Protein AF-A0AB32WFW4-F1 (afdb_monomer_lite)

Secondary structure (DSSP, 8-state):
------SS---HHHHHHHHHBSGGGTS-BSSHHHHHHHHHHHHHHHHHH-S-GGGS-S--HHHHHHHTTTTTS--SEETTTEE---HHHHHS-----------SS----SHHHHHHHHHHHHHHHHHHHHHHHHHHHHHHHHHHHHHHHHHHHHHHHHHHHHHHHT-

Sequence (167 aa):
MQAIEMKRDVSFLKVFNHTHKRLGGHGDFIDNKSKSTSKMYNSVLSQKYGENLSSQPEFDPNAWIEAIGGIETTRTHVYGFGTRVPVTALLTGTHSNVTTSESACGAINSNATSLAIALEEKVKNLSKNLDKIRDEIREEIKNAMTESMSEFKARMETMIMTNALSK

pLDDT: mean 79.66, std 17.86, range [34.41, 97.31]

InterPro domains:
  IPR004252 Probable transposase, Ptta/En/Spm, plant [PF03004] (4-82)

Foldseek 3Di:
DDDDDPDDDQDLLLVLQLVQAPPRRPHDGPDPLSVQLVVQLVVLQCVVQNPDPVRGDPDDVQSSCVSNPHPPPPDQARVSPGGDDPPCNVPVPDPPPPPPPDPPPDDPDPVVVVVVVVVVVVVVVVVVVVVVVVVVVVVVVVVVVVVVVVVVVVVVVVVVVVVVVVD

Organism: Theobroma cacao (NCBI:txid3641)

Radius of gyration: 34.18 Å; chains: 1; bounding box: 71×40×96 Å

Structure (mmCIF, N/CA/C/O backbone):
data_AF-A0AB32WFW4-F1
#
_entry.id   AF-A0AB32WFW4-F1
#
loop_
_atom_site.group_PDB
_atom_site.id
_atom_site.type_symbol
_atom_site.label_atom_id
_atom_site.label_alt_id
_atom_site.label_comp_id
_atom_site.label_asym_id
_atom_site.label_entity_id
_atom_site.label_seq_id
_atom_site.pdbx_PDB_ins_code
_atom_site.Cartn_x
_atom_site.Cartn_y
_atom_site.Cartn_z
_atom_site.occupancy
_atom_site.B_iso_or_equiv
_atom_site.auth_seq_id
_atom_site.auth_comp_id
_atom_site.auth_asym_id
_atom_site.auth_atom_id
_atom_site.pdbx_PDB_model_num
ATOM 1 N N . MET A 1 1 ? -21.521 -18.839 -8.235 1.00 34.41 1 MET A N 1
ATOM 2 C CA . MET A 1 1 ? -20.444 -18.360 -9.127 1.00 34.41 1 MET A CA 1
ATOM 3 C C . MET A 1 1 ? -19.639 -17.310 -8.382 1.00 34.41 1 MET A C 1
ATOM 5 O O . MET A 1 1 ? -20.151 -16.225 -8.150 1.00 34.41 1 MET A O 1
ATOM 9 N N . GLN A 1 2 ? -18.432 -17.660 -7.940 1.00 45.53 2 GLN A N 1
ATOM 10 C CA . GLN A 1 2 ? -17.421 -16.713 -7.469 1.00 45.53 2 GLN A CA 1
ATOM 11 C C . GLN A 1 2 ? -16.430 -16.501 -8.609 1.00 45.53 2 GLN A C 1
ATOM 13 O O . GLN A 1 2 ? -15.874 -17.485 -9.086 1.00 45.53 2 GLN A O 1
ATOM 18 N N . ALA A 1 3 ? -16.259 -15.249 -9.028 1.00 47.50 3 ALA A N 1
ATOM 19 C CA . ALA A 1 3 ? -15.051 -14.662 -9.613 1.00 47.50 3 ALA A CA 1
ATOM 20 C C . ALA A 1 3 ? -15.471 -13.418 -10.401 1.00 47.50 3 ALA A C 1
ATOM 22 O O . ALA A 1 3 ? -16.183 -13.541 -11.389 1.00 47.50 3 ALA A O 1
ATOM 23 N N . ILE A 1 4 ? -15.072 -12.244 -9.911 1.00 46.53 4 ILE A N 1
ATOM 24 C CA . ILE A 1 4 ? -14.476 -11.098 -10.622 1.00 46.53 4 ILE A CA 1
ATOM 25 C C . ILE A 1 4 ? -14.371 -10.014 -9.543 1.00 46.53 4 ILE A C 1
ATOM 27 O O . ILE A 1 4 ? -15.291 -9.238 -9.316 1.00 46.53 4 ILE A O 1
ATOM 31 N N . GLU A 1 5 ? -13.254 -9.982 -8.824 1.00 50.16 5 GLU A N 1
ATOM 32 C CA . GLU A 1 5 ? -12.850 -8.761 -8.129 1.00 50.16 5 GLU A CA 1
ATOM 33 C C . GLU A 1 5 ? -11.322 -8.700 -8.101 1.00 50.16 5 GLU A C 1
ATOM 35 O O . GLU A 1 5 ? -10.666 -8.926 -7.093 1.00 50.16 5 GLU A O 1
ATOM 40 N N . MET A 1 6 ? -10.729 -8.468 -9.272 1.00 55.69 6 MET A N 1
ATOM 41 C CA . MET A 1 6 ? -9.316 -8.120 -9.388 1.00 55.69 6 MET A CA 1
ATOM 42 C C . MET A 1 6 ? -9.198 -6.816 -10.177 1.00 55.69 6 MET A C 1
ATOM 44 O O . MET A 1 6 ? -9.782 -6.701 -11.254 1.00 55.69 6 MET A O 1
ATOM 48 N N . LYS A 1 7 ? -8.401 -5.884 -9.629 1.00 53.91 7 LYS A N 1
ATOM 49 C CA . LYS A 1 7 ? -8.023 -4.539 -10.124 1.00 53.91 7 LYS A CA 1
ATOM 50 C C . LYS A 1 7 ? -8.824 -3.322 -9.629 1.00 53.91 7 LYS A C 1
ATOM 52 O O . LYS A 1 7 ? -8.910 -2.328 -10.343 1.00 53.91 7 LYS A O 1
ATOM 57 N N . ARG A 1 8 ? -9.359 -3.334 -8.407 1.00 58.03 8 ARG A N 1
ATOM 58 C CA . ARG A 1 8 ? -9.580 -2.072 -7.676 1.00 58.03 8 ARG A CA 1
ATOM 59 C C . ARG A 1 8 ? -8.675 -2.056 -6.460 1.00 58.03 8 ARG A C 1
ATOM 61 O O . ARG A 1 8 ? -8.548 -3.092 -5.809 1.00 58.03 8 ARG A O 1
ATOM 68 N N . ASP A 1 9 ? -8.074 -0.907 -6.176 1.00 67.75 9 ASP A N 1
ATOM 69 C CA . ASP A 1 9 ? -7.410 -0.680 -4.900 1.00 67.75 9 ASP A CA 1
ATOM 70 C C . ASP A 1 9 ? -8.446 -0.919 -3.798 1.00 67.75 9 ASP A C 1
ATOM 72 O O . ASP A 1 9 ? -9.491 -0.269 -3.738 1.00 67.75 9 ASP A O 1
ATOM 76 N N . VAL A 1 10 ? -8.230 -1.966 -3.005 1.00 70.50 10 VAL A N 1
ATOM 77 C CA . VAL A 1 10 ? -9.145 -2.339 -1.928 1.00 70.50 10 VAL A CA 1
ATOM 78 C C . VAL A 1 10 ? -8.805 -1.447 -0.746 1.00 70.50 10 VAL A C 1
ATOM 80 O O . VAL A 1 10 ? -7.722 -1.566 -0.173 1.00 70.50 10 VAL A O 1
ATOM 83 N N . SER A 1 11 ? -9.715 -0.552 -0.370 1.00 85.06 11 SER A N 1
ATOM 84 C CA . SER A 1 11 ? -9.479 0.317 0.777 1.00 85.06 11 SER A CA 1
ATOM 85 C C . SER A 1 11 ? -9.425 -0.455 2.087 1.00 85.06 11 SER A C 1
ATOM 87 O O . SER A 1 11 ? -10.038 -1.516 2.257 1.00 85.06 11 SER A O 1
ATOM 89 N N . PHE A 1 12 ? -8.708 0.117 3.054 1.00 86.25 12 PHE A N 1
ATOM 90 C CA . PHE A 1 12 ? -8.566 -0.463 4.385 1.00 86.25 12 PHE A CA 1
ATOM 91 C C . PHE A 1 12 ? -9.923 -0.782 5.020 1.00 86.25 12 PHE A C 1
ATOM 93 O O . PHE A 1 12 ? -10.108 -1.866 5.564 1.00 86.25 12 PHE A O 1
ATOM 100 N N . LEU A 1 13 ? -10.902 0.123 4.907 1.00 87.81 13 LEU A N 1
ATOM 101 C CA . LEU A 1 13 ? -12.225 -0.078 5.496 1.00 87.81 13 LEU A CA 1
ATOM 102 C C . LEU A 1 13 ? -12.955 -1.280 4.877 1.00 87.81 13 LEU A C 1
ATOM 104 O O . LEU A 1 13 ? -13.672 -1.996 5.581 1.00 87.81 13 LEU A O 1
ATOM 108 N N . LYS A 1 14 ? -12.748 -1.542 3.580 1.00 89.06 14 LYS A N 1
ATOM 109 C CA . LYS A 1 14 ? -13.291 -2.725 2.907 1.00 89.06 14 LYS A CA 1
ATOM 110 C C . LYS A 1 14 ? -12.650 -4.006 3.445 1.00 89.06 14 LYS A C 1
ATOM 112 O O . LYS A 1 14 ? -13.383 -4.933 3.783 1.00 89.06 14 LYS A O 1
ATOM 117 N N . VAL A 1 15 ? -11.324 -4.033 3.611 1.00 89.31 15 VAL A N 1
ATOM 118 C CA . VAL A 1 15 ? -10.611 -5.164 4.240 1.00 89.31 15 VAL A CA 1
ATOM 119 C C . VAL A 1 15 ? -11.074 -5.368 5.682 1.00 89.31 15 VAL A C 1
ATOM 121 O O . VAL A 1 15 ? -11.406 -6.483 6.078 1.00 89.31 15 VAL A O 1
ATOM 124 N N . PHE A 1 16 ? -11.155 -4.290 6.461 1.00 90.56 16 PHE A N 1
ATOM 125 C CA . PHE A 1 16 ? -11.592 -4.330 7.851 1.00 90.56 16 PHE A CA 1
ATOM 126 C C . PHE A 1 16 ? -13.002 -4.908 7.976 1.00 90.56 16 PHE A C 1
ATOM 128 O O . PHE A 1 16 ? -13.220 -5.841 8.745 1.00 90.56 16 PHE A O 1
ATOM 135 N N . ASN A 1 17 ? -13.957 -4.408 7.187 1.00 91.75 17 ASN A N 1
ATOM 136 C CA . ASN A 1 17 ? -15.316 -4.938 7.180 1.00 91.75 17 ASN A CA 1
ATOM 137 C C . ASN A 1 17 ? -15.333 -6.411 6.767 1.00 91.75 17 ASN A C 1
ATOM 139 O O . ASN A 1 17 ? -15.975 -7.205 7.441 1.00 91.75 17 ASN A O 1
ATOM 143 N N . HIS A 1 18 ? -14.611 -6.793 5.712 1.00 91.56 18 HIS A N 1
ATOM 144 C CA . HIS A 1 18 ? -14.570 -8.178 5.248 1.00 91.56 18 HIS A CA 1
ATOM 145 C C . HIS A 1 18 ? -14.066 -9.154 6.323 1.00 91.56 18 HIS A C 1
ATOM 147 O O . HIS A 1 18 ? -14.617 -10.242 6.468 1.00 91.56 18 HIS A O 1
ATOM 153 N N . THR A 1 19 ? -13.061 -8.745 7.101 1.00 90.56 19 THR A N 1
ATOM 154 C CA . THR A 1 19 ? -12.455 -9.568 8.158 1.00 90.56 19 THR A CA 1
ATOM 155 C C . THR A 1 19 ? -13.269 -9.567 9.453 1.00 90.56 19 THR A C 1
ATOM 157 O O . THR A 1 19 ? -13.343 -10.585 10.137 1.00 90.56 19 THR A O 1
ATOM 160 N N . HIS A 1 20 ? -13.886 -8.436 9.810 1.00 92.38 20 HIS A N 1
ATOM 161 C CA . HIS A 1 20 ? -14.533 -8.244 11.113 1.00 92.38 20 HIS A CA 1
ATOM 162 C C . HIS A 1 20 ? -16.063 -8.285 11.077 1.00 92.38 20 HIS A C 1
ATOM 164 O O . HIS A 1 20 ? -16.699 -8.174 12.128 1.00 92.38 20 HIS A O 1
ATOM 170 N N . LYS A 1 21 ? -16.681 -8.464 9.907 1.00 94.25 21 LYS A N 1
ATOM 171 C CA . LYS A 1 21 ? -18.127 -8.668 9.764 1.00 94.25 21 LYS A CA 1
ATOM 172 C C . LYS A 1 21 ? -18.440 -9.998 9.098 1.00 94.25 21 LYS A C 1
ATOM 174 O O . LYS A 1 21 ? -17.702 -10.498 8.254 1.00 94.25 21 LYS A O 1
ATOM 179 N N . ARG A 1 22 ? -19.598 -10.554 9.448 1.00 92.25 22 ARG A N 1
ATOM 180 C CA . ARG A 1 22 ? -20.143 -11.754 8.800 1.00 92.25 22 ARG A CA 1
ATOM 181 C C . ARG A 1 22 ? -20.472 -11.483 7.328 1.00 92.25 22 ARG A C 1
ATOM 183 O O . ARG A 1 22 ? -20.554 -10.333 6.895 1.00 92.25 22 ARG A O 1
ATOM 190 N N . LEU A 1 23 ? -20.707 -12.556 6.568 1.00 92.69 23 LEU A N 1
ATOM 191 C CA . LEU A 1 23 ? -21.155 -12.491 5.168 1.00 92.69 23 LEU A CA 1
ATOM 192 C C . LEU A 1 23 ? -20.228 -11.640 4.278 1.00 92.69 23 LEU A C 1
ATOM 194 O O . LEU A 1 23 ? -20.690 -10.865 3.445 1.00 92.69 23 LEU A O 1
ATOM 198 N N . GLY A 1 24 ? -18.915 -11.748 4.496 1.00 86.88 24 GLY A N 1
ATOM 199 C CA . GLY A 1 24 ? -17.907 -11.074 3.677 1.00 86.88 24 GLY A CA 1
ATOM 200 C C . GLY A 1 24 ? -17.917 -9.546 3.767 1.00 86.88 24 GLY A C 1
ATOM 201 O O . GLY A 1 24 ? -17.505 -8.896 2.810 1.00 86.88 24 GLY A O 1
ATOM 202 N N . GLY A 1 25 ? -18.375 -8.966 4.881 1.00 89.31 25 GLY A N 1
ATOM 203 C CA . GLY A 1 25 ? -18.371 -7.512 5.093 1.00 89.31 25 GLY A CA 1
ATOM 204 C C . GLY A 1 25 ? -19.746 -6.863 5.228 1.00 89.31 25 GLY A C 1
ATOM 205 O O . GLY A 1 25 ? -19.829 -5.697 5.619 1.00 89.31 25 GLY A O 1
ATOM 206 N N . HIS A 1 26 ? -20.815 -7.605 4.936 1.00 90.31 26 HIS A N 1
ATOM 207 C CA . HIS A 1 26 ? -22.179 -7.069 4.873 1.00 90.31 26 HIS A CA 1
ATOM 208 C C . HIS A 1 26 ? -23.043 -7.388 6.098 1.00 90.31 26 HIS A C 1
ATOM 210 O O . HIS A 1 26 ? -24.092 -6.776 6.275 1.00 90.31 26 HIS A O 1
ATOM 216 N N . GLY A 1 27 ? -22.626 -8.340 6.932 1.00 91.62 27 GLY A N 1
ATOM 217 C CA . GLY A 1 27 ? -23.347 -8.723 8.142 1.00 91.62 27 GLY A CA 1
ATOM 218 C C . GLY A 1 27 ? -22.918 -7.946 9.387 1.00 91.62 27 GLY A C 1
ATOM 219 O O . GLY A 1 27 ? -22.188 -6.955 9.330 1.00 91.62 27 GLY A O 1
ATOM 220 N N . ASP A 1 28 ? -23.348 -8.447 10.541 1.00 96.06 28 ASP A N 1
ATOM 221 C CA . ASP A 1 28 ? -22.942 -7.908 11.835 1.00 96.06 28 ASP A CA 1
ATOM 222 C C . ASP A 1 28 ? -21.455 -8.119 12.121 1.00 96.06 28 ASP A C 1
ATOM 224 O O . ASP A 1 28 ? -20.825 -9.065 11.633 1.00 96.06 28 ASP A O 1
ATOM 228 N N . PHE A 1 29 ? -20.916 -7.249 12.978 1.00 95.94 29 PHE A N 1
ATOM 229 C CA . PHE A 1 29 ? -19.580 -7.418 13.531 1.00 95.94 29 PHE A CA 1
ATOM 230 C C . PHE A 1 29 ? -19.475 -8.718 14.327 1.00 95.94 29 PHE A C 1
ATOM 232 O O . PHE A 1 29 ? -20.348 -9.039 15.135 1.00 95.94 29 PHE A O 1
ATOM 239 N N . ILE A 1 30 ? -18.379 -9.443 14.118 1.00 94.25 30 ILE A N 1
ATOM 240 C CA . ILE A 1 30 ? -18.099 -10.699 14.823 1.00 94.25 30 ILE A CA 1
ATOM 241 C C . ILE A 1 30 ? -17.631 -10.465 16.262 1.00 94.25 30 ILE A C 1
ATOM 243 O O . ILE A 1 30 ? -17.738 -11.368 17.088 1.00 94.25 30 ILE A O 1
ATOM 247 N N . ASP A 1 31 ? -17.141 -9.260 16.567 1.00 93.25 31 ASP A N 1
ATOM 248 C CA . ASP A 1 31 ? -16.645 -8.888 17.885 1.00 93.25 31 ASP A CA 1
ATOM 249 C C . ASP A 1 31 ? -17.050 -7.457 18.293 1.00 93.25 31 ASP A C 1
ATOM 251 O O . ASP A 1 31 ? -17.208 -6.545 17.471 1.00 93.25 31 ASP A O 1
ATOM 255 N N . ASN A 1 32 ? -17.221 -7.253 19.603 1.00 93.81 32 ASN A N 1
ATOM 256 C CA . ASN A 1 32 ? -17.670 -5.976 20.168 1.00 93.81 32 ASN A CA 1
ATOM 257 C C . ASN A 1 32 ? -16.638 -4.854 20.015 1.00 93.81 32 ASN A C 1
ATOM 259 O O . ASN A 1 32 ? -17.015 -3.682 19.960 1.00 93.81 32 ASN A O 1
ATOM 263 N N . LYS A 1 33 ? -15.346 -5.191 19.945 1.00 90.06 33 LYS A N 1
ATOM 264 C CA . LYS A 1 33 ? -14.275 -4.204 19.826 1.00 90.06 33 LYS A CA 1
ATOM 265 C C . LYS A 1 33 ? -14.309 -3.559 18.447 1.00 90.06 33 LYS A C 1
ATOM 267 O O . LYS A 1 33 ? -14.371 -2.338 18.374 1.00 90.06 33 LYS A O 1
ATOM 272 N N . SER A 1 34 ? -14.396 -4.351 17.384 1.00 91.94 34 SER A N 1
ATOM 273 C CA . SER A 1 34 ? -14.577 -3.874 16.011 1.00 91.94 34 SER A CA 1
ATOM 274 C C . SER A 1 34 ? -15.832 -3.028 15.861 1.00 91.94 34 SER A C 1
ATOM 276 O O . SER A 1 34 ? -15.787 -1.953 15.262 1.00 91.94 34 SER A O 1
ATOM 278 N N . LYS A 1 35 ? -16.942 -3.465 16.473 1.00 94.56 35 LYS A N 1
ATOM 279 C CA . LYS A 1 35 ? -18.191 -2.695 16.499 1.00 94.56 35 LYS A CA 1
ATOM 280 C C . LYS A 1 35 ? -18.006 -1.332 17.166 1.00 94.56 35 LYS A C 1
ATOM 282 O O . LYS A 1 35 ? -18.468 -0.327 16.633 1.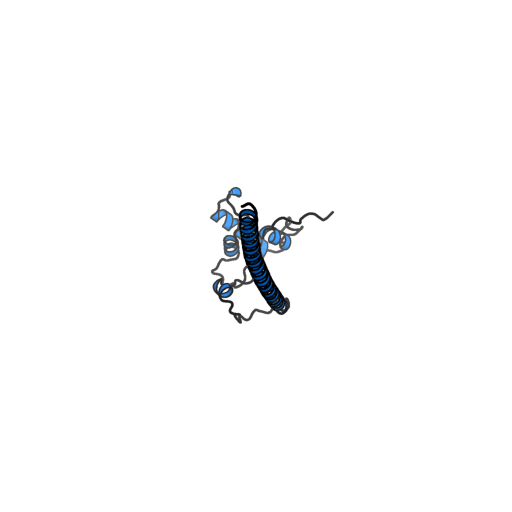00 94.56 35 LYS A O 1
ATOM 287 N N . SER A 1 36 ? -17.343 -1.295 18.321 1.00 92.62 36 SER A N 1
ATOM 288 C CA . SER A 1 36 ? -17.080 -0.059 19.064 1.00 92.62 36 SER A CA 1
ATOM 289 C C . SER A 1 36 ? -16.141 0.875 18.297 1.00 92.62 36 SER A C 1
ATOM 291 O O . SER A 1 36 ? -16.468 2.041 18.090 1.00 92.62 36 SER A O 1
ATOM 293 N N . THR A 1 37 ? -15.028 0.350 17.777 1.00 91.62 37 THR A N 1
ATOM 294 C CA . THR A 1 37 ? -14.065 1.109 16.968 1.00 91.62 37 THR A CA 1
ATOM 295 C C . THR A 1 37 ? -14.711 1.689 15.716 1.00 91.62 37 THR A C 1
ATOM 297 O O . THR A 1 37 ? -14.524 2.867 15.441 1.00 91.62 37 THR A O 1
ATOM 300 N N . SER A 1 38 ? -15.518 0.914 14.985 1.00 92.88 38 SER A N 1
ATOM 301 C CA . SER A 1 38 ? -16.208 1.418 13.791 1.00 92.88 38 SER A CA 1
ATOM 302 C C . SER A 1 38 ? -17.200 2.535 14.121 1.00 92.88 38 SER A C 1
ATOM 304 O O . SER A 1 38 ? -17.274 3.514 13.382 1.00 92.88 38 SER A O 1
ATOM 306 N N . LYS A 1 39 ? -17.937 2.425 15.235 1.00 94.19 39 LYS A N 1
ATOM 307 C CA . LYS A 1 39 ? -18.827 3.497 15.701 1.00 94.19 39 LYS A CA 1
ATOM 308 C C . LYS A 1 39 ? -18.050 4.759 16.064 1.00 94.19 39 LYS A C 1
ATOM 310 O O . LYS A 1 39 ? -18.432 5.841 15.632 1.00 94.19 39 LYS A O 1
ATOM 315 N N . MET A 1 40 ? -16.964 4.613 16.821 1.00 94.06 40 MET A N 1
ATOM 316 C CA . MET A 1 40 ? -16.126 5.742 17.215 1.00 94.06 40 MET A CA 1
ATOM 317 C C . MET A 1 40 ? -15.493 6.413 15.992 1.00 94.06 40 MET A C 1
ATOM 319 O O . MET A 1 40 ? -15.531 7.629 15.878 1.00 94.06 40 MET A O 1
ATOM 323 N N . TYR A 1 41 ? -15.004 5.630 15.030 1.00 94.00 41 TYR A N 1
ATOM 324 C CA . TYR A 1 41 ? -14.445 6.144 13.782 1.00 94.00 41 TYR A CA 1
ATOM 325 C C . TYR A 1 41 ? -15.449 6.995 13.002 1.00 94.00 41 TYR A C 1
ATOM 327 O O . TYR A 1 41 ? -15.127 8.113 12.612 1.00 94.00 41 TYR A O 1
ATOM 335 N N . ASN A 1 42 ? -16.687 6.518 12.848 1.00 92.81 42 ASN A N 1
ATOM 336 C CA . ASN A 1 42 ? -17.738 7.296 12.190 1.00 92.81 42 ASN A CA 1
ATOM 337 C C . ASN A 1 42 ? -18.084 8.577 12.966 1.00 92.81 42 ASN A C 1
ATOM 339 O O . ASN A 1 42 ? -18.364 9.606 12.352 1.00 92.81 42 ASN A O 1
ATOM 343 N N . SER A 1 43 ? -18.038 8.534 14.302 1.00 93.56 43 SER A N 1
ATOM 344 C CA . SER A 1 43 ? -18.231 9.719 15.147 1.00 93.56 43 SER A CA 1
ATOM 345 C C . SER A 1 43 ? -17.131 10.759 14.915 1.00 93.56 43 SER A C 1
ATOM 347 O O . SER A 1 43 ? -17.439 11.925 14.682 1.00 93.56 43 SER A O 1
ATOM 349 N N . VAL A 1 44 ? -15.862 10.338 14.919 1.00 93.50 44 VAL A N 1
ATOM 350 C CA . VAL A 1 44 ? -14.706 11.219 14.680 1.00 93.50 44 VAL A CA 1
ATOM 351 C C . VAL A 1 44 ? -14.743 11.797 13.262 1.00 93.50 44 VAL A C 1
ATOM 353 O O . VAL A 1 44 ? -14.545 12.996 13.080 1.00 93.50 44 VAL A O 1
ATOM 356 N N . LEU A 1 45 ? -15.064 10.980 12.252 1.00 92.75 45 LEU A N 1
ATOM 357 C CA . LEU A 1 45 ? -15.231 11.459 10.876 1.00 92.75 45 LEU A CA 1
ATOM 358 C C . LEU A 1 45 ? -16.322 12.528 10.770 1.00 92.75 45 LEU A C 1
ATOM 360 O O . LEU A 1 45 ? -16.096 13.569 10.155 1.00 92.75 45 LEU A O 1
ATOM 364 N N . SER A 1 46 ? -17.477 12.290 11.397 1.00 91.69 46 SER A N 1
ATOM 365 C CA . SER A 1 46 ? -18.600 13.235 11.377 1.00 91.69 46 SER A CA 1
ATOM 366 C C . SER A 1 46 ? -18.244 14.544 12.080 1.00 91.69 46 SER A C 1
ATOM 368 O O . SER A 1 46 ? -18.616 15.615 11.614 1.00 91.69 46 SER A O 1
ATOM 370 N N . GLN A 1 47 ? -17.465 14.485 13.161 1.00 92.00 47 GLN A N 1
ATOM 371 C CA . GLN A 1 47 ? -16.971 15.677 13.847 1.00 92.00 47 GLN A CA 1
ATOM 372 C C . GLN A 1 47 ? -15.973 16.472 12.992 1.00 92.00 47 GLN A C 1
ATOM 374 O O . GLN A 1 47 ? -15.995 17.701 13.003 1.00 92.00 47 GLN A O 1
ATOM 379 N N . LYS A 1 48 ? -15.096 15.784 12.253 1.00 92.62 48 LYS A N 1
ATOM 380 C CA . LYS A 1 48 ? -14.019 16.412 11.476 1.00 92.62 48 LYS A CA 1
ATOM 381 C C . LYS A 1 48 ? -14.482 16.982 10.135 1.00 92.62 48 LYS A C 1
ATOM 383 O O . LYS A 1 48 ? -13.986 18.023 9.712 1.00 92.62 48 LYS A O 1
ATOM 388 N N . TYR A 1 49 ? -15.406 16.300 9.464 1.00 92.88 49 TYR A N 1
ATOM 389 C CA . TYR A 1 49 ? -15.819 16.611 8.091 1.00 92.88 49 TYR A CA 1
ATOM 390 C C . TYR A 1 49 ? -17.307 16.967 7.961 1.00 92.88 49 TYR A C 1
ATOM 392 O O . TYR A 1 49 ? -17.760 17.298 6.865 1.00 92.88 49 TYR A O 1
ATOM 400 N N . GLY A 1 50 ? -18.071 16.896 9.054 1.00 88.44 50 GLY A N 1
ATOM 401 C CA . GLY A 1 50 ? -19.529 16.972 9.028 1.00 88.44 50 GLY A CA 1
ATOM 402 C C . GLY A 1 50 ? -20.179 15.678 8.526 1.00 88.44 50 GLY A C 1
ATOM 403 O O . GLY A 1 50 ? -19.510 14.696 8.198 1.00 88.44 50 GLY A O 1
ATOM 404 N N . GLU A 1 51 ? -21.508 15.685 8.438 1.00 86.06 51 GLU A N 1
ATOM 405 C CA . GLU A 1 51 ? -22.312 14.536 7.980 1.00 86.06 51 GLU A CA 1
ATOM 406 C C . GLU A 1 51 ? -22.286 14.343 6.451 1.00 86.06 51 GLU A C 1
ATOM 408 O O . GLU A 1 51 ? -22.740 13.324 5.929 1.00 86.06 51 GLU A O 1
ATOM 413 N N . ASN A 1 52 ? -21.729 15.309 5.715 1.00 84.19 52 ASN A N 1
ATOM 414 C CA . ASN A 1 52 ? -21.653 15.263 4.261 1.00 84.19 52 ASN A CA 1
ATOM 415 C C . ASN A 1 52 ? -20.607 14.238 3.802 1.00 84.19 52 ASN A C 1
ATOM 417 O O . ASN A 1 52 ? -19.401 14.467 3.877 1.00 84.19 52 ASN A O 1
ATOM 421 N N . LEU A 1 53 ? -21.071 13.114 3.253 1.00 77.56 53 LEU A N 1
ATOM 422 C CA . LEU A 1 53 ? -20.198 12.043 2.757 1.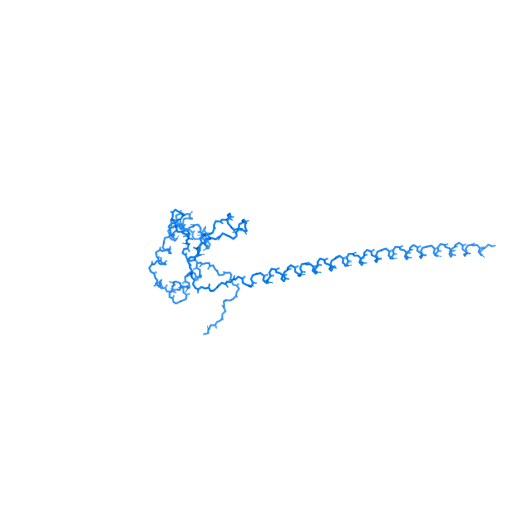00 77.56 53 LEU A CA 1
ATOM 423 C C . LEU A 1 53 ? -19.308 12.482 1.583 1.00 77.56 53 LEU A C 1
ATOM 425 O O . LEU A 1 53 ? -18.227 11.935 1.405 1.00 77.56 53 LEU A O 1
ATOM 429 N N . SER A 1 54 ? -19.723 13.480 0.795 1.00 81.00 54 SER A N 1
ATOM 430 C CA . SER A 1 54 ? -18.941 13.973 -0.349 1.00 81.00 54 SER A CA 1
ATOM 431 C C . SER A 1 54 ?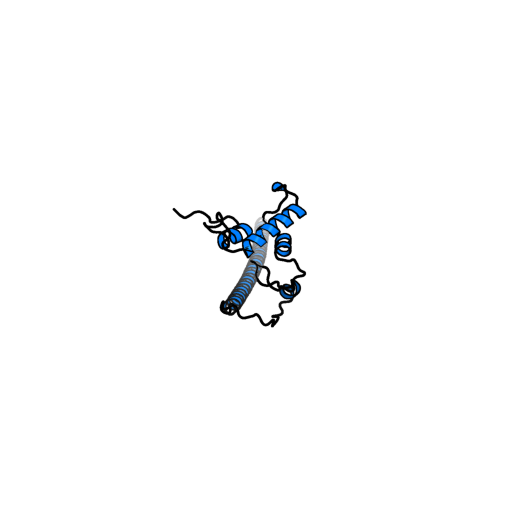 -17.649 14.689 0.052 1.00 81.00 54 SER A C 1
ATOM 433 O O . SER A 1 54 ? -16.754 14.824 -0.776 1.00 81.00 54 SER A O 1
ATOM 435 N N . SER A 1 55 ? -17.555 15.176 1.294 1.00 79.00 55 SER A N 1
ATOM 436 C CA . SER A 1 55 ? -16.356 15.819 1.846 1.00 79.00 55 SER A CA 1
ATOM 437 C C . SER A 1 55 ? -15.497 14.874 2.685 1.00 79.00 55 SER A C 1
ATOM 439 O O . SER A 1 55 ? -14.416 15.271 3.119 1.00 79.00 55 SER A O 1
ATOM 441 N N . GLN A 1 56 ? -15.953 13.639 2.922 1.00 85.62 56 GLN A N 1
ATOM 442 C CA . GLN A 1 56 ? -15.205 12.650 3.690 1.00 85.62 56 GLN A CA 1
ATOM 443 C C . GLN A 1 56 ? -14.244 11.868 2.781 1.00 85.62 56 GLN A C 1
ATOM 445 O O . GLN A 1 56 ? -14.647 11.405 1.711 1.00 85.62 56 GLN A O 1
ATOM 450 N N . PRO A 1 57 ? -12.973 11.690 3.184 1.00 88.12 57 PRO A N 1
ATOM 451 C CA . PRO A 1 57 ? -12.066 10.798 2.473 1.00 88.12 57 PRO A CA 1
ATOM 452 C C . PRO A 1 57 ? -12.541 9.343 2.599 1.00 88.12 57 PRO A C 1
ATOM 454 O O . PRO A 1 57 ? -13.191 8.975 3.576 1.00 88.12 57 PRO A O 1
ATOM 457 N N . GLU A 1 58 ? -12.149 8.484 1.653 1.00 87.12 58 GLU A N 1
ATOM 458 C CA . GLU A 1 58 ? -12.472 7.048 1.714 1.00 87.12 58 GLU A CA 1
ATOM 459 C C . GLU A 1 58 ? -11.929 6.385 2.996 1.00 87.12 58 GLU A C 1
ATOM 461 O O . GLU A 1 58 ? -12.563 5.500 3.576 1.00 87.12 58 GLU A O 1
ATOM 466 N N . PHE A 1 59 ? -10.765 6.838 3.470 1.00 89.25 59 PHE A N 1
ATOM 467 C CA . PHE A 1 59 ? -10.202 6.450 4.757 1.00 89.25 59 PHE A CA 1
ATOM 468 C C . PHE A 1 59 ? -9.328 7.570 5.335 1.00 89.25 59 PHE A C 1
ATOM 470 O O . PHE A 1 59 ? -8.479 8.116 4.632 1.00 89.25 59 PHE A O 1
ATOM 477 N N . ASP A 1 60 ? -9.501 7.882 6.622 1.00 90.12 60 ASP A N 1
ATOM 478 C CA . ASP A 1 60 ? -8.645 8.811 7.367 1.00 90.12 60 ASP A CA 1
ATOM 479 C C . ASP A 1 60 ? -7.879 8.056 8.472 1.00 90.12 60 ASP A C 1
ATOM 481 O O . ASP A 1 60 ? -8.451 7.732 9.521 1.00 90.12 60 ASP A O 1
ATOM 485 N N . PRO A 1 61 ? -6.573 7.790 8.277 1.00 86.56 61 PRO A N 1
ATOM 486 C CA . PRO A 1 61 ? -5.751 7.095 9.262 1.00 86.56 61 PRO A CA 1
ATOM 487 C C . PRO A 1 61 ? -5.695 7.799 10.622 1.00 86.56 61 PRO A C 1
ATOM 489 O O . PRO A 1 61 ? -5.619 7.130 11.652 1.00 86.56 61 PRO A O 1
ATOM 492 N N . ASN A 1 62 ? -5.753 9.134 10.651 1.00 87.81 62 ASN A N 1
ATOM 493 C CA . ASN A 1 62 ? -5.680 9.897 11.896 1.00 87.81 62 ASN A CA 1
ATOM 494 C C . ASN A 1 62 ? -6.985 9.772 12.682 1.00 87.81 62 ASN A C 1
ATOM 496 O O . ASN A 1 62 ? -6.944 9.504 13.881 1.00 87.81 62 ASN A O 1
ATOM 500 N N . ALA A 1 63 ? -8.130 9.861 11.997 1.00 90.69 63 ALA A N 1
ATOM 501 C CA . ALA A 1 63 ? -9.430 9.609 12.616 1.00 90.69 63 ALA A CA 1
ATOM 502 C C . ALA A 1 63 ? -9.544 8.162 13.126 1.00 90.69 63 ALA A C 1
ATOM 504 O O . ALA A 1 63 ? -10.123 7.911 14.181 1.00 90.69 63 ALA A O 1
ATOM 505 N N . TRP A 1 64 ? -8.949 7.194 12.418 1.00 90.25 64 TRP A N 1
ATOM 506 C CA . TRP A 1 64 ? -8.889 5.806 12.884 1.00 90.25 64 TRP A CA 1
ATOM 507 C C . TRP A 1 64 ? -8.038 5.653 14.145 1.00 90.25 64 TRP A C 1
ATOM 509 O O . TRP A 1 64 ? -8.443 4.979 15.093 1.00 90.25 64 TRP A O 1
ATOM 519 N N . ILE A 1 65 ? -6.865 6.293 14.176 1.00 87.06 65 ILE A N 1
ATOM 520 C CA . ILE A 1 65 ? -5.985 6.327 15.348 1.00 87.06 65 ILE A CA 1
ATOM 521 C C . ILE A 1 65 ? -6.704 6.944 16.549 1.00 87.06 65 ILE A C 1
ATOM 523 O O . ILE A 1 65 ? -6.646 6.385 17.643 1.00 87.06 65 ILE A O 1
ATOM 527 N N . GLU A 1 66 ? -7.402 8.057 16.350 1.00 89.06 66 GLU A N 1
ATOM 528 C CA . GLU A 1 66 ? -8.208 8.708 17.381 1.00 89.06 66 GLU A CA 1
ATOM 529 C C . GLU A 1 66 ? -9.305 7.773 17.902 1.00 89.06 66 GLU A C 1
ATOM 531 O O . GLU A 1 66 ? -9.397 7.530 19.106 1.00 89.06 66 GLU A O 1
ATOM 536 N N . ALA A 1 67 ? -10.032 7.115 16.997 1.00 89.12 67 ALA A N 1
ATOM 537 C CA . ALA A 1 67 ? -11.120 6.206 17.338 1.00 89.12 67 ALA A CA 1
ATOM 538 C C . ALA A 1 67 ? -10.709 4.980 18.168 1.00 89.12 67 ALA A C 1
ATOM 540 O O . ALA A 1 67 ? -11.535 4.402 18.878 1.00 89.12 67 ALA A O 1
ATOM 541 N N . ILE A 1 68 ? -9.444 4.558 18.094 1.00 87.00 68 ILE A N 1
ATOM 542 C CA . ILE A 1 68 ? -8.916 3.444 18.897 1.00 87.00 68 ILE A CA 1
ATOM 543 C C . ILE A 1 68 ? -8.261 3.891 20.215 1.00 87.00 68 ILE A C 1
ATOM 545 O O . ILE A 1 68 ? -7.695 3.040 20.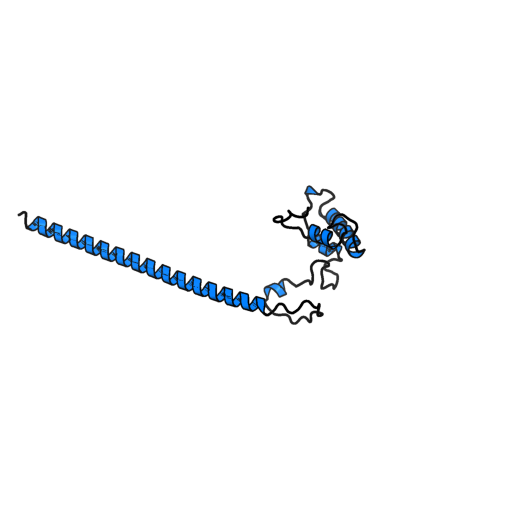913 1.00 87.00 68 ILE A O 1
ATOM 549 N N . GLY A 1 69 ? -8.331 5.186 20.545 1.00 80.81 69 GLY A N 1
ATOM 550 C CA . GLY A 1 69 ? -7.784 5.784 21.768 1.00 80.81 69 GLY A CA 1
ATOM 551 C C . GLY A 1 69 ? -6.644 6.790 21.554 1.00 80.81 69 GLY A C 1
ATOM 552 O O . GLY A 1 69 ? -5.923 7.091 22.498 1.00 80.81 69 GLY A O 1
ATOM 553 N N . GLY A 1 70 ? -6.430 7.292 20.336 1.00 68.94 70 GLY A N 1
ATOM 554 C CA . GLY A 1 70 ? -5.474 8.369 20.054 1.00 68.94 70 GLY A CA 1
ATOM 555 C C . GLY A 1 70 ? -3.989 8.006 20.193 1.00 68.94 70 GLY A C 1
ATOM 556 O O . GLY A 1 70 ? -3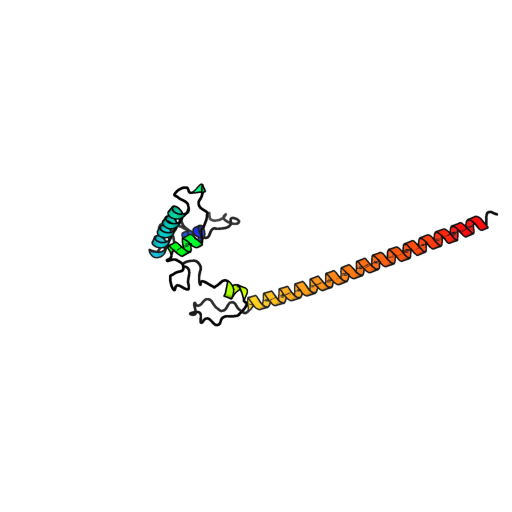.594 6.839 20.323 1.00 68.94 70 GLY A O 1
ATOM 557 N N . ILE A 1 71 ? -3.135 9.033 20.109 1.00 58.47 71 ILE A N 1
ATOM 558 C CA . ILE A 1 71 ? -1.672 8.935 20.292 1.00 58.47 71 ILE A CA 1
ATOM 559 C C . ILE A 1 71 ? -1.297 8.799 21.777 1.00 58.47 71 ILE A C 1
ATOM 561 O O . ILE A 1 71 ? -0.275 8.196 22.083 1.00 58.47 71 ILE A O 1
ATOM 565 N N . GLU A 1 72 ? -2.147 9.283 22.685 1.00 54.50 72 GLU A N 1
ATOM 566 C CA . GLU A 1 72 ? -1.899 9.320 24.136 1.00 54.50 72 GLU A CA 1
ATOM 567 C C . GLU A 1 72 ? -1.996 7.957 24.825 1.00 54.50 72 GLU A C 1
ATOM 569 O O . GLU A 1 72 ? -1.538 7.784 25.954 1.00 54.50 72 GLU A O 1
ATOM 574 N N . THR A 1 73 ? -2.546 6.949 24.149 1.00 56.66 73 THR A N 1
ATOM 575 C CA . THR A 1 73 ? -2.413 5.585 24.647 1.00 56.66 73 THR A CA 1
ATOM 576 C C . THR A 1 73 ? -0.954 5.158 24.512 1.00 56.66 73 THR A C 1
ATOM 578 O O . THR A 1 73 ? -0.384 5.205 23.423 1.00 56.66 73 THR A O 1
ATOM 581 N N . THR A 1 74 ? -0.369 4.622 25.588 1.00 55.25 74 THR A N 1
ATOM 582 C CA . THR A 1 74 ? 0.932 3.904 25.624 1.00 55.25 74 THR A CA 1
ATOM 583 C C . THR A 1 74 ? 0.981 2.677 24.698 1.00 55.25 74 THR A C 1
ATOM 585 O O . THR A 1 74 ? 1.869 1.827 24.765 1.00 55.25 74 THR A O 1
ATOM 588 N N . ARG A 1 75 ? -0.013 2.555 23.822 1.00 60.78 75 ARG A N 1
ATOM 589 C CA . ARG A 1 75 ? -0.265 1.462 22.925 1.00 60.78 75 ARG A CA 1
ATOM 590 C C . ARG A 1 75 ? 0.680 1.586 21.743 1.00 60.78 75 ARG A C 1
ATOM 592 O O . ARG A 1 75 ? 0.460 2.336 20.794 1.00 60.78 75 ARG A O 1
ATOM 599 N N . THR A 1 76 ? 1.705 0.752 21.780 1.00 65.19 76 THR A N 1
ATOM 600 C CA . THR A 1 76 ? 2.627 0.523 20.669 1.00 65.19 76 THR A CA 1
ATOM 601 C C . THR A 1 76 ? 1.952 -0.141 19.472 1.00 65.19 76 THR A C 1
ATOM 603 O O . THR A 1 76 ? 2.595 -0.271 18.448 1.00 65.19 76 THR A O 1
ATOM 606 N N . HIS A 1 77 ? 0.673 -0.536 19.544 1.00 71.12 77 HIS A N 1
ATOM 607 C CA . HIS A 1 77 ? -0.036 -1.250 18.478 1.00 71.12 77 HIS A CA 1
ATOM 608 C C . HIS A 1 77 ? -1.362 -0.578 18.078 1.00 71.12 77 HIS A C 1
ATOM 610 O O . HIS A 1 77 ? -2.309 -0.507 18.869 1.00 71.12 77 HIS A O 1
ATOM 616 N N . VAL A 1 78 ? -1.487 -0.185 16.809 1.00 75.12 78 VAL A N 1
ATOM 617 C CA . VAL A 1 78 ? -2.733 0.305 16.202 1.00 75.12 78 VAL A CA 1
ATOM 618 C C . VAL A 1 78 ? -3.595 -0.892 15.811 1.00 75.12 78 VAL A C 1
ATOM 620 O O . VAL A 1 78 ? -3.178 -1.785 15.076 1.00 75.12 78 VAL A O 1
ATOM 623 N N . TYR A 1 79 ? -4.818 -0.945 16.336 1.00 78.38 79 TYR A N 1
ATOM 624 C CA . TYR A 1 79 ? -5.749 -2.031 16.033 1.00 78.38 79 TYR A CA 1
ATOM 625 C C . TYR A 1 79 ? -6.036 -2.101 14.523 1.00 78.38 79 TYR A C 1
ATOM 627 O O . TYR A 1 79 ? -6.451 -1.105 13.932 1.00 78.38 79 TYR A O 1
ATOM 635 N N . GLY A 1 80 ? -5.783 -3.267 13.917 1.00 76.44 80 GLY A N 1
ATOM 636 C CA . GLY A 1 80 ? -5.895 -3.495 12.472 1.00 76.44 80 GLY A CA 1
ATOM 637 C C . GLY A 1 80 ? -4.672 -3.086 11.634 1.00 76.44 80 GLY A C 1
ATOM 638 O O . GLY A 1 80 ? -4.631 -3.436 10.462 1.00 76.44 80 GLY A O 1
ATOM 639 N N . PHE A 1 81 ? -3.676 -2.400 12.211 1.00 72.38 81 PHE A N 1
ATOM 640 C CA . PHE A 1 81 ? -2.515 -1.848 11.485 1.00 72.38 81 PHE A CA 1
ATOM 641 C C . PHE A 1 81 ? -1.148 -2.325 12.000 1.00 72.38 81 PHE A C 1
ATOM 643 O O . PHE A 1 81 ? -0.140 -2.085 11.343 1.00 72.38 81 PHE 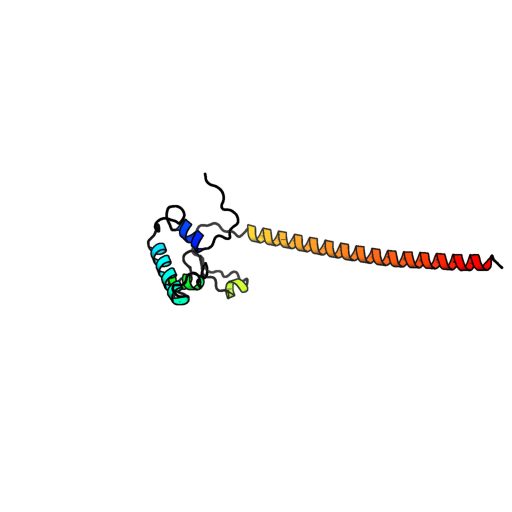A O 1
ATOM 650 N N . GLY A 1 82 ? -1.087 -2.997 13.154 1.00 75.25 82 GLY A N 1
ATOM 651 C CA . GLY A 1 82 ? 0.177 -3.487 13.708 1.00 75.25 82 GLY A CA 1
ATOM 652 C C . GLY A 1 82 ? 0.886 -2.467 14.601 1.00 75.25 82 GLY A C 1
ATOM 653 O O . GLY A 1 82 ? 0.275 -1.543 15.145 1.00 75.25 82 GLY A O 1
ATOM 654 N N . THR A 1 83 ? 2.188 -2.662 14.798 1.00 74.12 83 THR A N 1
ATOM 655 C CA . THR A 1 83 ? 3.012 -1.844 15.699 1.00 74.12 83 THR A CA 1
ATOM 656 C C . THR A 1 83 ? 3.283 -0.453 15.115 1.00 74.12 83 THR A C 1
ATOM 658 O O . THR A 1 83 ? 3.648 -0.313 13.951 1.00 74.12 83 THR A O 1
ATOM 661 N N . ARG A 1 84 ? 3.144 0.592 15.936 1.00 70.31 84 ARG A N 1
ATOM 662 C CA . ARG A 1 84 ? 3.584 1.957 15.638 1.00 70.31 84 ARG A CA 1
ATOM 663 C C . ARG A 1 84 ? 5.105 1.982 15.611 1.00 70.31 84 ARG A C 1
ATOM 665 O O . ARG A 1 84 ? 5.742 1.748 16.635 1.00 70.31 84 ARG A O 1
ATOM 672 N N . VAL A 1 85 ? 5.674 2.317 14.461 1.00 68.06 85 VAL A N 1
ATOM 673 C CA . VAL A 1 85 ? 7.111 2.554 14.325 1.00 68.06 85 VAL A CA 1
ATOM 674 C C . VAL A 1 85 ? 7.328 4.058 14.155 1.00 68.06 85 VAL A C 1
ATOM 676 O O . VAL A 1 85 ? 6.722 4.648 13.258 1.00 68.06 85 VAL A O 1
ATOM 679 N N . PRO A 1 86 ? 8.146 4.709 15.004 1.00 67.19 86 PRO A N 1
ATOM 680 C CA . PRO A 1 86 ? 8.508 6.104 14.804 1.00 67.19 86 PRO A CA 1
ATOM 681 C C . PRO A 1 86 ? 9.124 6.309 13.419 1.00 67.19 86 PRO A C 1
ATOM 683 O O . PRO A 1 86 ? 9.982 5.535 12.997 1.00 67.19 86 PRO A O 1
ATOM 686 N N . VAL A 1 87 ? 8.738 7.384 12.730 1.00 65.94 87 VAL A N 1
ATOM 687 C CA . VAL A 1 87 ? 9.290 7.720 11.404 1.00 65.94 87 VAL A CA 1
ATOM 688 C C . VAL A 1 87 ? 10.817 7.840 11.461 1.00 65.94 87 VAL A C 1
ATOM 690 O O . VAL A 1 87 ? 11.512 7.394 10.555 1.00 65.94 87 VAL A O 1
ATOM 693 N N . THR A 1 88 ? 11.358 8.349 12.569 1.00 65.31 88 THR A N 1
ATOM 694 C CA . THR A 1 88 ? 12.804 8.418 12.811 1.00 65.31 88 THR A CA 1
ATOM 695 C C . THR A 1 88 ? 13.470 7.043 12.832 1.00 65.31 88 THR A C 1
ATOM 697 O O . THR A 1 88 ? 14.572 6.912 12.311 1.00 65.31 88 THR A O 1
ATOM 700 N N . ALA A 1 89 ? 12.811 6.007 13.359 1.00 63.84 89 ALA A N 1
ATOM 701 C CA . ALA A 1 89 ? 13.318 4.634 13.347 1.00 63.84 89 ALA A CA 1
ATOM 702 C C . ALA A 1 89 ? 13.272 4.008 11.941 1.00 63.84 89 ALA A C 1
ATOM 704 O O . ALA A 1 89 ? 14.149 3.223 11.596 1.00 63.84 89 ALA A O 1
ATOM 705 N N . LEU A 1 90 ? 12.295 4.389 11.108 1.00 65.75 90 LEU A N 1
ATOM 706 C CA . LEU A 1 90 ? 12.234 3.956 9.705 1.00 65.75 90 LEU A CA 1
ATOM 707 C C . LEU A 1 90 ? 13.320 4.620 8.848 1.00 65.75 90 LEU A C 1
ATOM 709 O O . LEU A 1 90 ? 13.883 3.982 7.964 1.00 65.75 90 LEU A O 1
ATOM 713 N N . LEU A 1 91 ? 13.623 5.892 9.115 1.00 67.62 91 LEU A N 1
ATOM 714 C CA . LEU A 1 91 ? 14.589 6.670 8.337 1.00 67.62 91 LEU A CA 1
ATOM 715 C C . LEU A 1 91 ? 16.047 6.439 8.752 1.00 67.62 91 LEU A C 1
ATOM 717 O O . LEU A 1 91 ? 16.944 6.676 7.951 1.00 67.62 91 LEU A O 1
ATOM 721 N N . THR A 1 92 ? 16.307 5.991 9.983 1.00 55.72 92 THR A N 1
ATOM 722 C CA . THR A 1 92 ? 17.685 5.843 10.483 1.00 55.72 92 THR A CA 1
ATOM 723 C C . THR A 1 92 ? 18.346 4.514 10.134 1.00 55.72 92 THR A C 1
ATOM 725 O O . THR A 1 92 ? 19.530 4.368 10.407 1.00 55.72 92 THR A O 1
ATOM 728 N N . GLY A 1 93 ? 17.645 3.548 9.526 1.00 50.47 93 GLY A N 1
ATOM 729 C CA . GLY A 1 93 ? 18.247 2.267 9.118 1.00 50.47 93 GLY A CA 1
ATOM 730 C C . GLY A 1 93 ? 18.872 1.459 10.267 1.00 50.47 93 GLY A C 1
ATOM 731 O O . GLY A 1 93 ? 19.523 0.444 10.032 1.00 50.47 93 GLY A O 1
ATOM 732 N N . THR A 1 94 ? 18.687 1.889 11.516 1.00 48.03 94 THR A N 1
ATOM 733 C CA . THR A 1 94 ? 19.236 1.220 12.686 1.00 48.03 94 THR A CA 1
ATOM 734 C C . THR A 1 94 ? 18.259 0.133 13.088 1.00 48.03 94 THR A C 1
ATOM 736 O O . THR A 1 94 ? 17.141 0.418 13.522 1.00 48.03 94 THR A O 1
ATOM 739 N N . HIS A 1 95 ? 18.694 -1.120 12.963 1.00 51.34 95 HIS A N 1
ATOM 740 C CA . HIS A 1 95 ? 18.061 -2.275 13.588 1.00 51.34 95 HIS A CA 1
ATOM 741 C C . HIS A 1 95 ? 17.941 -2.022 15.096 1.00 51.34 95 HIS A C 1
ATOM 743 O O . HIS A 1 95 ? 18.855 -2.295 15.871 1.00 51.34 95 HIS A O 1
ATOM 749 N N . SER A 1 96 ? 16.830 -1.425 15.519 1.00 47.38 96 SER A N 1
ATOM 750 C CA . SER A 1 96 ? 16.544 -1.263 16.934 1.00 47.38 96 SER A CA 1
ATOM 751 C C . SER A 1 96 ? 16.173 -2.635 17.486 1.00 47.38 96 SER A C 1
ATOM 753 O O . SER A 1 96 ? 15.174 -3.235 17.094 1.00 47.38 96 SER A O 1
ATOM 755 N N . ASN A 1 97 ? 17.017 -3.142 18.383 1.00 50.09 97 ASN A N 1
ATOM 756 C CA . ASN A 1 97 ? 16.758 -4.305 19.225 1.00 50.09 97 ASN A CA 1
ATOM 757 C C . ASN A 1 97 ? 15.634 -3.980 20.227 1.00 50.09 97 ASN A C 1
ATOM 759 O O . ASN A 1 97 ? 15.855 -3.932 21.434 1.00 50.09 97 ASN A O 1
ATOM 763 N N . VAL A 1 98 ? 14.430 -3.693 19.734 1.00 42.97 98 VAL A N 1
ATOM 764 C CA . VAL A 1 98 ? 13.226 -3.641 20.558 1.00 42.97 98 VAL A CA 1
ATOM 765 C C . VAL A 1 98 ? 12.696 -5.061 20.612 1.00 42.97 98 VAL A C 1
ATOM 767 O O . VAL A 1 98 ? 12.247 -5.606 19.602 1.00 42.97 98 VAL A O 1
ATOM 770 N N . THR A 1 99 ? 12.801 -5.664 21.795 1.00 47.78 99 THR A N 1
ATOM 771 C CA . THR A 1 99 ? 12.309 -7.000 22.127 1.00 47.78 99 THR A CA 1
ATOM 772 C C . THR A 1 99 ? 10.831 -7.085 21.761 1.00 47.78 99 THR A C 1
ATOM 774 O O . THR A 1 99 ? 9.942 -6.653 22.493 1.00 47.78 99 THR A O 1
ATOM 777 N N . THR A 1 100 ? 10.582 -7.587 20.558 1.00 39.50 100 THR A N 1
ATOM 778 C CA . THR A 1 100 ? 9.253 -7.855 20.037 1.00 39.50 100 THR A CA 1
ATOM 779 C C . THR A 1 100 ? 8.776 -9.108 20.747 1.00 39.50 100 THR A C 1
ATOM 781 O O . THR A 1 100 ? 9.430 -10.145 20.670 1.00 39.50 100 THR A O 1
ATOM 784 N N . SER A 1 101 ? 7.665 -9.000 21.478 1.00 45.53 101 SER A N 1
ATOM 785 C CA . SER A 1 101 ? 6.922 -10.175 21.924 1.00 45.53 101 SER A CA 1
ATOM 786 C C . SER A 1 101 ? 6.656 -11.035 20.692 1.00 45.53 101 SER A C 1
ATOM 788 O O . SER A 1 101 ? 6.050 -10.577 19.722 1.00 45.53 101 SER A O 1
ATOM 790 N N . GLU A 1 102 ? 7.225 -12.233 20.721 1.00 40.94 102 GLU A N 1
ATOM 791 C CA . GLU A 1 102 ? 7.276 -13.202 19.639 1.00 40.94 102 GLU A CA 1
ATOM 792 C C . GLU A 1 102 ? 5.851 -13.638 19.270 1.00 40.94 102 GLU A C 1
ATOM 794 O O . GLU A 1 102 ? 5.276 -14.568 19.828 1.00 40.94 102 GLU A O 1
ATOM 799 N N . SER A 1 103 ? 5.236 -12.913 18.338 1.00 46.72 103 SER A N 1
ATOM 800 C CA . SER A 1 103 ? 4.097 -13.421 17.585 1.00 46.72 103 SER A CA 1
ATOM 801 C C . SER A 1 103 ? 4.653 -14.382 16.544 1.00 46.72 103 SER A C 1
ATOM 803 O O . SER A 1 103 ? 5.412 -13.965 15.671 1.00 46.72 103 SER A O 1
ATOM 805 N N . ALA A 1 104 ? 4.258 -15.651 16.646 1.00 43.59 104 ALA A N 1
ATOM 806 C CA . ALA A 1 104 ? 4.718 -16.796 15.863 1.00 43.59 104 ALA A CA 1
ATOM 807 C C . ALA A 1 104 ? 4.370 -16.738 14.356 1.00 43.59 104 ALA A C 1
ATOM 809 O O . ALA A 1 104 ? 3.725 -17.632 13.815 1.00 43.59 104 ALA A O 1
ATOM 810 N N . CYS A 1 105 ? 4.819 -15.702 13.651 1.00 46.41 105 CYS A N 1
ATOM 811 C CA . CYS A 1 105 ? 5.031 -15.749 12.209 1.00 46.41 105 CYS A CA 1
ATOM 812 C C . CYS A 1 105 ? 6.543 -15.704 11.990 1.00 46.41 105 CYS A C 1
ATOM 814 O O . CYS A 1 105 ? 7.188 -14.720 12.341 1.00 46.41 105 CYS A O 1
ATOM 816 N N . GLY A 1 106 ? 7.097 -16.814 11.498 1.00 41.50 106 GLY A N 1
ATOM 817 C CA . GLY A 1 106 ? 8.535 -17.065 11.418 1.00 41.50 106 GLY A CA 1
ATOM 818 C C . GLY A 1 106 ? 9.340 -15.923 10.796 1.00 41.50 106 GLY A C 1
ATOM 819 O O . GLY A 1 106 ? 8.860 -15.195 9.929 1.00 41.50 106 GLY A O 1
ATOM 820 N N . ALA A 1 107 ? 10.582 -15.796 11.260 1.00 42.75 107 ALA A N 1
ATOM 821 C CA . ALA A 1 107 ? 11.553 -14.809 10.817 1.00 42.75 107 ALA A CA 1
ATOM 822 C C . ALA A 1 107 ? 11.611 -14.700 9.281 1.00 42.75 107 ALA A C 1
ATOM 824 O O . ALA A 1 107 ? 12.081 -15.601 8.588 1.00 42.75 107 ALA A O 1
ATOM 825 N N . ILE A 1 108 ? 11.149 -13.567 8.751 1.00 52.12 108 ILE A N 1
ATOM 826 C CA . ILE A 1 108 ? 11.276 -13.204 7.337 1.00 52.12 108 ILE A CA 1
ATOM 827 C C . ILE A 1 108 ? 12.545 -12.355 7.199 1.00 52.12 108 ILE A C 1
ATOM 829 O O . ILE A 1 108 ? 12.472 -11.139 7.054 1.00 52.12 108 ILE A O 1
ATOM 833 N N . ASN A 1 109 ? 13.727 -12.947 7.368 1.00 54.44 109 ASN A N 1
ATOM 834 C CA . ASN A 1 109 ? 14.988 -12.191 7.298 1.00 54.44 109 ASN A CA 1
ATOM 835 C C . ASN A 1 109 ? 16.066 -12.805 6.391 1.00 54.44 109 ASN A C 1
ATOM 837 O O . ASN A 1 109 ? 17.113 -12.191 6.209 1.00 54.44 109 ASN A O 1
ATOM 841 N N . SER A 1 110 ? 15.817 -13.947 5.743 1.00 54.00 110 SER A N 1
ATOM 842 C CA . SER A 1 110 ? 16.769 -14.551 4.791 1.00 54.00 110 SER A CA 1
ATOM 843 C C . SER A 1 110 ? 16.506 -14.178 3.324 1.00 54.00 110 SER A C 1
ATOM 845 O O . SER A 1 110 ? 17.417 -14.162 2.500 1.00 54.00 110 SER A O 1
ATOM 847 N N . ASN A 1 111 ? 15.271 -13.819 2.986 1.00 56.78 111 ASN A N 1
ATOM 848 C CA . ASN A 1 111 ? 14.809 -13.517 1.629 1.00 56.78 111 ASN A CA 1
ATOM 849 C C . ASN A 1 111 ? 14.975 -12.039 1.228 1.00 56.78 111 ASN A C 1
ATOM 851 O O . ASN A 1 111 ? 15.251 -11.763 0.062 1.00 56.78 111 ASN A O 1
ATOM 855 N N . ALA A 1 112 ? 14.889 -11.091 2.167 1.00 57.03 112 ALA A N 1
ATOM 856 C CA . ALA A 1 112 ? 15.105 -9.668 1.874 1.00 57.03 112 ALA A CA 1
ATOM 857 C C . ALA A 1 112 ? 16.564 -9.363 1.476 1.00 57.03 112 ALA A C 1
ATOM 859 O O . ALA A 1 112 ? 16.810 -8.655 0.501 1.00 57.03 112 ALA A O 1
ATOM 860 N N . THR A 1 113 ? 17.534 -9.966 2.171 1.00 63.25 113 THR A N 1
ATOM 861 C CA . THR A 1 113 ? 18.969 -9.823 1.870 1.00 63.25 113 THR A CA 1
ATOM 862 C C . THR A 1 113 ? 19.327 -10.424 0.510 1.00 63.25 113 THR A C 1
ATOM 864 O O . THR A 1 113 ? 20.095 -9.838 -0.248 1.00 63.25 113 THR A O 1
ATOM 867 N N . SER A 1 114 ? 18.719 -11.561 0.158 1.00 73.00 114 SER A N 1
ATOM 868 C CA . SER A 1 114 ? 18.924 -12.209 -1.143 1.00 73.00 114 SER A CA 1
ATOM 869 C C . SER A 1 114 ? 18.411 -11.350 -2.308 1.00 73.00 114 SER A C 1
ATOM 871 O O . SER A 1 114 ? 19.091 -11.226 -3.326 1.00 73.00 114 SER A O 1
ATOM 873 N N . LEU A 1 115 ? 17.260 -10.687 -2.143 1.00 78.69 115 LEU A N 1
ATOM 874 C CA . LEU A 1 115 ? 16.725 -9.760 -3.145 1.00 78.69 115 LEU A CA 1
ATOM 875 C C . LEU A 1 115 ? 17.591 -8.504 -3.305 1.00 78.69 115 LEU A C 1
ATOM 877 O O . LEU A 1 115 ? 17.770 -8.034 -4.428 1.00 78.69 115 LEU A O 1
ATOM 881 N N . ALA A 1 116 ? 18.149 -7.981 -2.210 1.00 78.25 116 ALA A N 1
ATOM 882 C CA . ALA A 1 116 ? 19.028 -6.815 -2.247 1.00 78.25 116 ALA A CA 1
ATOM 883 C C . ALA A 1 116 ? 20.326 -7.094 -3.026 1.00 78.25 116 ALA A C 1
ATOM 885 O O . ALA A 1 116 ? 20.693 -6.311 -3.900 1.00 78.25 116 ALA A O 1
ATOM 886 N N . ILE A 1 117 ? 20.964 -8.245 -2.784 1.00 84.75 117 ILE A N 1
ATOM 887 C CA . ILE A 1 117 ? 22.179 -8.663 -3.504 1.00 84.75 117 ILE A CA 1
ATOM 888 C C . ILE A 1 117 ? 21.884 -8.851 -4.999 1.00 84.75 117 ILE A C 1
ATOM 890 O O . ILE A 1 117 ? 22.605 -8.329 -5.848 1.00 84.75 117 ILE A O 1
ATOM 894 N N . ALA A 1 118 ? 20.779 -9.526 -5.335 1.00 86.38 118 ALA A N 1
ATOM 895 C CA . ALA A 1 118 ? 20.381 -9.741 -6.726 1.00 86.38 118 ALA A CA 1
ATOM 896 C C . ALA A 1 118 ? 20.071 -8.426 -7.468 1.00 86.38 118 ALA A C 1
ATOM 898 O O . ALA A 1 118 ? 20.328 -8.307 -8.669 1.00 86.38 118 ALA A O 1
ATOM 899 N N . LEU A 1 119 ? 19.516 -7.428 -6.773 1.00 91.00 119 LEU A N 1
ATOM 900 C CA . LEU A 1 119 ? 19.288 -6.099 -7.334 1.00 91.00 119 LEU A CA 1
ATOM 901 C C . LEU A 1 119 ? 20.616 -5.376 -7.597 1.00 91.00 119 LEU A C 1
ATOM 903 O O . LEU A 1 119 ? 20.798 -4.806 -8.672 1.00 91.00 119 LEU A O 1
ATOM 907 N N . GLU A 1 120 ? 21.552 -5.434 -6.650 1.00 91.94 120 GLU A N 1
ATOM 908 C CA . GLU A 1 120 ? 22.857 -4.782 -6.763 1.00 91.94 120 GLU A CA 1
ATOM 909 C C . GLU A 1 120 ? 23.681 -5.343 -7.934 1.00 91.94 120 GLU A C 1
ATOM 911 O O . GLU A 1 120 ? 24.261 -4.584 -8.715 1.00 91.94 120 GLU A O 1
ATOM 916 N N . GLU A 1 121 ? 23.673 -6.664 -8.127 1.00 93.75 121 GLU A N 1
ATOM 917 C CA . GLU A 1 121 ? 24.320 -7.310 -9.275 1.00 93.75 121 GLU A CA 1
ATOM 918 C C . GLU A 1 121 ? 23.710 -6.869 -10.609 1.00 93.75 121 GLU A C 1
ATOM 920 O O . GLU A 1 121 ? 24.435 -6.578 -11.567 1.00 93.75 121 GLU A O 1
ATOM 925 N N . LYS A 1 122 ? 22.376 -6.763 -10.681 1.00 94.12 122 LYS A N 1
ATOM 926 C CA . LYS A 1 122 ? 21.687 -6.277 -11.885 1.00 94.12 122 LYS A CA 1
ATOM 927 C C . LYS A 1 122 ? 22.039 -4.825 -12.198 1.00 94.12 122 LYS A C 1
ATOM 929 O O . LYS A 1 122 ? 22.266 -4.507 -13.364 1.00 94.12 122 LYS A O 1
ATOM 934 N N . VAL A 1 123 ? 22.136 -3.965 -11.183 1.00 95.88 123 VAL A N 1
ATOM 935 C CA . VAL A 1 123 ? 22.551 -2.562 -11.347 1.00 95.88 123 VAL A CA 1
ATOM 936 C C . VAL A 1 123 ? 23.995 -2.472 -11.849 1.00 95.88 123 VAL A C 1
ATOM 938 O O . VAL A 1 123 ? 24.261 -1.740 -12.803 1.00 95.88 123 VAL A O 1
ATOM 941 N N . LYS A 1 124 ? 24.919 -3.263 -11.287 1.00 95.75 124 LYS A N 1
ATOM 942 C CA . LYS A 1 124 ? 26.320 -3.316 -11.745 1.00 95.75 124 LYS A CA 1
ATOM 943 C C . LYS A 1 124 ? 26.433 -3.767 -13.202 1.00 95.75 124 LYS A C 1
ATOM 945 O O . LYS A 1 124 ? 27.142 -3.137 -13.986 1.00 95.75 124 LYS A O 1
ATOM 950 N N . ASN A 1 125 ? 25.704 -4.816 -13.585 1.00 95.56 125 ASN A N 1
ATOM 951 C CA . ASN A 1 125 ? 25.687 -5.300 -14.967 1.00 95.56 125 ASN A CA 1
ATOM 952 C C . ASN A 1 125 ? 25.112 -4.264 -15.940 1.00 95.56 125 ASN A C 1
ATOM 954 O O . ASN A 1 125 ? 25.661 -4.077 -17.026 1.00 95.56 125 ASN A O 1
ATOM 958 N N . LEU A 1 126 ? 24.046 -3.557 -15.549 1.00 95.56 126 LEU A N 1
ATOM 959 C CA . LEU A 1 126 ? 23.472 -2.495 -16.372 1.00 95.56 126 LEU A CA 1
ATOM 960 C C . LEU A 1 126 ? 24.467 -1.346 -16.580 1.00 95.56 126 LEU A C 1
ATOM 962 O O . LEU A 1 126 ? 24.653 -0.906 -17.712 1.00 95.56 126 LEU A O 1
ATOM 966 N N . SER A 1 127 ? 25.149 -0.915 -15.515 1.00 96.25 127 SER A N 1
ATOM 967 C CA . SER A 1 127 ? 26.178 0.128 -15.593 1.00 96.25 127 SER A CA 1
ATOM 968 C C . SER A 1 127 ? 27.301 -0.262 -16.556 1.00 96.25 127 SER A C 1
ATOM 970 O O . SER A 1 127 ? 27.669 0.522 -17.424 1.00 96.25 127 SER A O 1
ATOM 972 N N . LYS A 1 128 ? 27.790 -1.506 -16.470 1.00 96.12 128 LYS A N 1
ATOM 973 C CA . LYS A 1 128 ? 28.848 -2.012 -17.354 1.00 96.12 128 LYS A CA 1
ATOM 974 C C . LYS A 1 128 ? 28.425 -2.036 -18.826 1.00 96.12 128 LYS A C 1
ATOM 976 O O . LYS A 1 128 ? 29.222 -1.708 -19.702 1.00 96.12 128 LYS A O 1
ATOM 981 N N . ASN A 1 129 ? 27.178 -2.416 -19.105 1.00 96.38 129 ASN A N 1
ATOM 982 C CA . ASN A 1 129 ? 26.649 -2.416 -20.470 1.00 96.38 129 ASN A CA 1
ATOM 983 C C . ASN A 1 129 ? 26.512 -0.994 -21.028 1.00 96.38 129 ASN A C 1
ATOM 985 O O . ASN A 1 129 ? 26.812 -0.776 -22.198 1.00 96.38 129 ASN A O 1
ATOM 989 N N . LEU A 1 130 ? 26.104 -0.027 -20.199 1.00 96.06 130 LEU A N 1
ATOM 990 C CA . LEU A 1 130 ? 26.028 1.380 -20.599 1.00 96.06 130 LEU A CA 1
ATOM 991 C C . LEU A 1 130 ? 27.405 1.958 -20.937 1.00 96.06 130 LEU A C 1
ATOM 993 O O . LEU A 1 130 ? 27.534 2.637 -21.954 1.00 96.06 130 LEU A O 1
ATOM 997 N N . ASP A 1 131 ? 28.430 1.660 -20.135 1.00 95.62 131 ASP A N 1
ATOM 998 C CA . ASP A 1 131 ? 29.803 2.085 -20.431 1.00 95.62 131 ASP A CA 1
ATOM 999 C C . ASP A 1 131 ? 30.297 1.497 -21.759 1.00 95.62 131 ASP A C 1
ATOM 1001 O O . ASP A 1 131 ? 30.845 2.225 -22.585 1.00 95.62 131 ASP A O 1
ATOM 1005 N N . LYS A 1 132 ? 30.022 0.210 -22.009 1.00 96.50 132 LYS A N 1
ATOM 1006 C CA . LYS A 1 132 ? 30.380 -0.453 -23.268 1.00 96.50 132 LYS A CA 1
ATOM 1007 C C . LYS A 1 132 ? 29.716 0.210 -24.481 1.00 96.50 132 LYS A C 1
ATOM 1009 O O . LYS A 1 132 ? 30.407 0.531 -25.441 1.00 96.50 132 LYS A O 1
ATOM 1014 N N . ILE A 1 133 ? 28.404 0.454 -24.423 1.00 97.06 133 ILE A N 1
ATOM 1015 C CA . ILE A 1 133 ? 27.662 1.106 -25.517 1.00 97.06 133 ILE A CA 1
ATOM 1016 C C . ILE A 1 133 ? 28.190 2.526 -25.758 1.00 97.06 133 ILE A C 1
ATOM 1018 O O . ILE A 1 133 ? 28.341 2.948 -26.903 1.00 97.06 133 ILE A O 1
ATOM 1022 N N . ARG A 1 134 ? 28.501 3.274 -24.690 1.00 97.00 134 ARG A N 1
ATOM 1023 C CA . ARG A 1 134 ? 29.078 4.620 -24.806 1.00 97.00 134 ARG A CA 1
ATOM 1024 C C . ARG A 1 134 ? 30.416 4.594 -25.545 1.00 97.00 134 ARG A C 1
ATOM 1026 O O . ARG A 1 134 ? 30.655 5.457 -26.389 1.00 97.00 134 ARG A O 1
ATOM 1033 N N . ASP A 1 135 ? 31.279 3.640 -25.213 1.00 96.31 135 ASP A N 1
ATOM 1034 C CA . ASP A 1 135 ? 32.599 3.527 -25.830 1.00 96.31 135 ASP A CA 1
ATOM 1035 C C . ASP A 1 135 ? 32.494 3.067 -27.295 1.00 96.31 135 ASP A C 1
ATOM 1037 O O . ASP A 1 135 ? 33.178 3.627 -28.149 1.00 96.31 135 ASP A O 1
ATOM 1041 N N . GLU A 1 136 ? 31.577 2.147 -27.616 1.00 96.94 136 GLU A N 1
ATOM 1042 C CA . GLU A 1 136 ? 31.284 1.730 -28.998 1.00 96.94 136 GLU A CA 1
ATOM 1043 C C . GLU A 1 136 ? 30.820 2.910 -29.865 1.00 96.94 136 GLU A C 1
ATOM 1045 O O . GLU A 1 136 ? 31.425 3.183 -30.902 1.00 96.94 136 GLU A O 1
ATOM 1050 N N . ILE A 1 137 ? 29.832 3.688 -29.403 1.00 97.12 137 ILE A N 1
ATOM 1051 C CA . ILE A 1 137 ? 29.350 4.885 -30.120 1.00 97.12 137 ILE A CA 1
ATOM 1052 C C . ILE A 1 137 ? 30.485 5.898 -30.323 1.00 97.12 137 ILE A C 1
ATOM 1054 O O . ILE A 1 137 ? 30.597 6.529 -31.376 1.00 97.12 137 ILE A O 1
ATOM 1058 N N . ARG A 1 138 ? 31.348 6.072 -29.315 1.00 97.31 138 ARG A N 1
ATOM 1059 C CA . ARG A 1 138 ? 32.483 6.996 -29.403 1.00 97.31 138 ARG A CA 1
ATOM 1060 C C . ARG A 1 138 ? 33.475 6.572 -30.485 1.00 97.31 138 ARG A C 1
ATOM 1062 O O . ARG A 1 138 ? 33.976 7.441 -31.200 1.00 97.31 138 ARG A O 1
ATOM 1069 N N . GLU A 1 139 ? 33.784 5.283 -30.587 1.00 96.12 139 GLU A N 1
ATOM 1070 C CA . GLU A 1 139 ? 34.697 4.772 -31.613 1.00 96.12 139 GLU A CA 1
ATOM 1071 C C . GLU A 1 139 ? 34.066 4.793 -33.011 1.00 96.12 139 GLU A C 1
ATOM 1073 O O . GLU A 1 139 ? 34.742 5.176 -33.964 1.00 96.12 139 GLU A O 1
ATOM 1078 N N . GLU A 1 140 ? 32.767 4.512 -33.147 1.00 96.94 140 GLU A N 1
ATOM 1079 C CA . GLU A 1 140 ? 32.057 4.653 -34.428 1.00 96.94 140 GLU A CA 1
ATOM 1080 C C . GLU A 1 140 ? 32.125 6.087 -34.971 1.00 96.94 140 GLU A C 1
ATOM 1082 O O . GLU A 1 140 ? 32.468 6.296 -36.136 1.00 96.94 140 GLU A O 1
ATOM 1087 N N . ILE A 1 141 ? 31.878 7.091 -34.121 1.00 96.88 141 ILE A N 1
ATOM 1088 C CA . ILE A 1 141 ? 31.960 8.505 -34.516 1.00 96.88 141 ILE A CA 1
ATOM 1089 C C . ILE A 1 141 ? 33.382 8.872 -34.956 1.00 96.88 141 ILE A C 1
ATOM 1091 O O . ILE A 1 141 ? 33.561 9.559 -35.965 1.00 96.88 141 ILE A O 1
ATOM 1095 N N . LYS A 1 142 ? 34.406 8.419 -34.220 1.00 95.69 142 LYS A N 1
ATOM 1096 C CA . LYS A 1 142 ? 35.806 8.664 -34.597 1.00 95.69 142 LYS A CA 1
ATOM 1097 C C . LYS A 1 142 ? 36.135 8.037 -35.947 1.00 95.69 142 LYS A C 1
ATOM 1099 O O . LYS A 1 142 ? 36.706 8.722 -36.794 1.00 95.69 142 LYS A O 1
ATOM 1104 N N . ASN A 1 143 ? 35.747 6.781 -36.158 1.00 95.56 143 ASN A N 1
ATOM 1105 C CA . ASN A 1 143 ? 36.012 6.067 -37.402 1.00 95.56 143 ASN A CA 1
ATOM 1106 C C . ASN A 1 143 ? 35.340 6.762 -38.592 1.00 95.56 143 ASN A C 1
ATOM 1108 O O . ASN A 1 143 ? 36.018 7.069 -39.572 1.00 95.56 143 ASN A O 1
ATOM 1112 N N . ALA A 1 144 ? 34.062 7.134 -38.469 1.00 96.38 144 ALA A N 1
ATOM 1113 C CA . ALA A 1 144 ? 33.348 7.878 -39.507 1.00 96.38 144 ALA A CA 1
ATOM 1114 C C . ALA A 1 144 ? 34.030 9.220 -39.844 1.00 96.38 144 ALA A C 1
ATOM 1116 O O . ALA A 1 144 ? 34.132 9.618 -41.009 1.00 96.38 144 ALA A O 1
ATOM 1117 N N . MET A 1 145 ? 34.559 9.920 -38.836 1.00 96.19 145 MET A N 1
ATOM 1118 C CA . MET A 1 145 ? 35.293 11.170 -39.047 1.00 96.19 145 MET A CA 1
ATOM 1119 C C . MET A 1 145 ? 36.632 10.942 -39.768 1.00 96.19 145 MET A C 1
ATOM 1121 O O . MET A 1 145 ? 37.009 11.723 -40.640 1.00 96.19 145 MET A O 1
ATOM 1125 N N . THR A 1 146 ? 37.347 9.858 -39.453 1.00 95.69 146 THR A N 1
ATOM 1126 C CA . THR A 1 146 ? 38.598 9.510 -40.149 1.00 95.69 146 THR A CA 1
ATOM 1127 C C . THR A 1 146 ? 38.375 9.038 -41.585 1.00 95.69 146 THR A C 1
ATOM 1129 O O . THR A 1 146 ? 39.166 9.377 -42.470 1.00 95.69 146 THR A O 1
ATOM 1132 N N . GLU A 1 147 ? 37.291 8.305 -41.834 1.00 96.19 147 GLU A N 1
ATOM 1133 C CA . GLU A 1 147 ? 36.934 7.807 -43.160 1.00 96.19 147 GLU A CA 1
ATOM 1134 C C . GLU A 1 147 ? 36.499 8.956 -44.072 1.00 96.19 147 GLU A C 1
ATOM 1136 O O . GLU A 1 147 ? 37.060 9.122 -45.153 1.00 96.19 147 GLU A O 1
ATOM 1141 N N . SER A 1 148 ? 35.615 9.838 -43.592 1.00 95.38 148 SER A N 1
ATOM 1142 C CA . SER A 1 148 ? 35.209 11.037 -44.341 1.00 95.38 148 SER A CA 1
ATOM 1143 C C . SER A 1 148 ? 36.385 11.966 -44.663 1.00 95.38 148 SER A C 1
ATOM 1145 O O . SER A 1 148 ? 36.474 12.483 -45.777 1.00 95.38 148 SER A O 1
ATOM 1147 N N . MET A 1 149 ? 37.331 12.142 -43.732 1.00 96.00 149 MET A N 1
ATOM 1148 C CA . MET A 1 149 ? 38.545 12.926 -43.981 1.00 96.00 149 MET A CA 1
ATOM 1149 C C . MET A 1 149 ? 39.438 12.277 -45.048 1.00 96.00 149 MET A C 1
ATOM 1151 O O . MET A 1 149 ? 39.964 12.966 -45.925 1.00 96.00 149 MET A O 1
ATOM 1155 N N . SER A 1 150 ? 39.595 10.952 -44.992 1.00 96.06 150 SER A N 1
ATOM 1156 C CA . SER A 1 150 ? 40.366 10.188 -45.980 1.00 96.06 150 SER A CA 1
ATOM 1157 C C . SER A 1 150 ? 39.738 10.273 -47.371 1.00 96.06 150 SER A C 1
ATOM 1159 O O . SER A 1 150 ? 40.440 10.525 -48.350 1.00 96.06 150 SER A O 1
ATOM 1161 N N . GLU A 1 151 ? 38.414 10.136 -47.462 1.00 95.94 151 GLU A N 1
ATOM 1162 C CA . GLU A 1 151 ? 37.680 10.229 -48.723 1.00 95.94 151 GLU A CA 1
ATOM 1163 C C . GLU A 1 151 ? 37.760 11.639 -49.324 1.00 95.94 151 GLU A C 1
ATOM 1165 O O . GLU A 1 151 ? 38.042 11.800 -50.515 1.00 95.94 151 GLU A O 1
ATOM 1170 N N . PHE A 1 152 ? 37.578 12.675 -48.500 1.00 96.12 152 PHE A N 1
ATOM 1171 C CA . PHE A 1 152 ? 37.736 14.064 -48.926 1.00 96.12 152 PHE A CA 1
ATOM 1172 C C . PHE A 1 152 ? 39.141 14.326 -49.485 1.00 96.12 152 PHE A C 1
ATOM 1174 O O . PHE A 1 152 ? 39.286 14.911 -50.562 1.00 96.12 152 PHE A O 1
ATOM 1181 N N . LYS A 1 153 ? 40.178 13.838 -48.791 1.00 95.75 153 LYS A N 1
ATOM 1182 C CA . LYS A 1 153 ? 41.571 13.955 -49.233 1.00 95.75 153 LYS A CA 1
ATOM 1183 C C . LYS A 1 153 ? 41.799 13.272 -50.587 1.00 95.75 153 LYS A C 1
ATOM 1185 O O . LYS A 1 153 ? 42.356 13.896 -51.487 1.00 95.75 153 LYS A O 1
ATOM 1190 N N . ALA A 1 154 ? 41.318 12.042 -50.762 1.00 95.56 154 ALA A N 1
ATOM 1191 C CA . ALA A 1 154 ? 41.466 11.301 -52.017 1.00 95.56 154 ALA A CA 1
ATOM 1192 C C . ALA A 1 154 ? 40.769 12.002 -53.201 1.00 95.56 154 ALA A C 1
ATOM 1194 O O . ALA A 1 154 ? 41.320 12.081 -54.304 1.00 95.56 154 ALA A O 1
ATOM 1195 N N . ARG A 1 155 ? 39.574 12.567 -52.975 1.00 94.50 155 ARG A N 1
ATOM 1196 C CA . ARG A 1 155 ? 38.850 13.348 -53.994 1.00 94.50 155 ARG A CA 1
ATOM 1197 C C . ARG A 1 155 ? 39.625 14.604 -54.406 1.00 94.50 155 ARG A C 1
ATOM 1199 O O . ARG A 1 155 ? 39.700 14.906 -55.597 1.00 94.50 155 ARG A O 1
ATOM 1206 N N . MET A 1 156 ? 40.236 15.302 -53.448 1.00 94.56 156 MET A N 1
ATOM 1207 C CA . MET A 1 156 ? 41.078 16.473 -53.718 1.00 94.56 156 MET A CA 1
ATOM 1208 C C . MET A 1 156 ? 42.321 16.121 -54.542 1.00 94.56 156 MET A C 1
ATOM 1210 O O . MET A 1 156 ? 42.612 16.798 -55.527 1.00 94.56 156 MET A O 1
ATOM 1214 N N . GLU A 1 157 ? 43.030 15.048 -54.183 1.00 93.00 157 GLU A N 1
ATOM 1215 C CA . GLU A 1 157 ? 44.211 14.579 -54.923 1.00 93.00 157 GLU A CA 1
ATOM 1216 C C . GLU A 1 157 ? 43.856 14.192 -56.366 1.00 93.00 157 GLU A C 1
ATOM 1218 O O . GLU A 1 157 ? 44.544 14.591 -57.309 1.00 93.00 157 GLU A O 1
ATOM 1223 N N . THR A 1 158 ? 42.730 13.496 -56.552 1.00 93.44 158 THR A N 1
ATOM 1224 C CA . THR A 1 158 ? 42.233 13.113 -57.880 1.00 93.44 158 THR A CA 1
ATOM 1225 C C . THR A 1 158 ? 41.942 14.341 -58.746 1.00 93.44 158 THR A C 1
ATOM 1227 O O . THR A 1 158 ? 42.389 14.400 -59.890 1.00 93.44 158 THR A O 1
ATOM 1230 N N . MET A 1 159 ? 41.258 15.355 -58.199 1.00 90.62 159 MET A N 1
ATOM 1231 C CA . MET A 1 159 ? 40.919 16.587 -58.924 1.00 90.62 159 MET A CA 1
ATOM 1232 C C . MET A 1 159 ? 42.163 17.372 -59.368 1.00 90.62 159 MET A C 1
ATOM 1234 O O . MET A 1 159 ? 42.204 17.924 -60.471 1.00 90.62 159 MET A O 1
ATOM 1238 N N . ILE A 1 160 ? 43.191 17.427 -58.516 1.00 90.38 160 ILE A N 1
ATOM 1239 C CA . ILE A 1 160 ? 44.461 18.086 -58.842 1.00 90.38 160 ILE A CA 1
ATOM 1240 C C . ILE A 1 160 ? 45.145 17.365 -60.012 1.00 90.38 160 ILE A C 1
ATOM 1242 O O . ILE A 1 160 ? 45.584 18.023 -60.957 1.00 90.38 160 ILE A O 1
ATOM 1246 N N . MET A 1 161 ? 45.186 16.029 -59.993 1.00 86.44 161 MET A N 1
ATOM 1247 C CA . MET A 1 161 ? 45.800 15.238 -61.065 1.00 86.44 161 MET A CA 1
ATOM 1248 C C . MET A 1 161 ? 45.054 15.366 -62.399 1.00 86.44 161 MET A C 1
ATOM 1250 O O . MET A 1 161 ? 45.690 15.548 -63.437 1.00 86.44 161 MET A O 1
ATOM 1254 N N . THR A 1 162 ? 43.717 15.341 -62.393 1.00 86.50 162 THR A N 1
ATOM 1255 C CA . THR A 1 162 ? 42.925 15.497 -63.626 1.00 86.50 162 THR A CA 1
ATOM 1256 C C . THR A 1 162 ? 43.099 16.875 -64.260 1.00 86.50 162 THR A C 1
ATOM 1258 O O . THR A 1 162 ? 43.166 16.982 -65.480 1.00 86.50 162 THR A O 1
ATOM 1261 N N . ASN A 1 163 ? 43.237 17.932 -63.453 1.00 78.69 163 ASN A N 1
ATOM 1262 C CA . ASN A 1 163 ? 43.473 19.287 -63.960 1.00 78.69 163 ASN A CA 1
ATOM 1263 C C . ASN A 1 163 ? 44.902 19.485 -64.498 1.00 78.69 163 ASN A C 1
ATOM 1265 O O . ASN A 1 163 ? 45.108 20.332 -65.365 1.00 78.69 163 ASN A O 1
ATOM 1269 N N . ALA A 1 164 ? 45.881 18.719 -64.004 1.00 73.88 164 ALA A N 1
ATOM 1270 C CA . ALA A 1 164 ? 47.263 18.761 -64.480 1.00 73.88 164 ALA A CA 1
ATOM 1271 C C . ALA A 1 164 ? 47.468 18.027 -65.821 1.00 73.88 164 ALA A C 1
ATOM 1273 O O . ALA A 1 164 ? 48.309 18.456 -66.602 1.00 73.88 164 ALA A O 1
ATOM 1274 N N . LEU A 1 165 ? 46.698 16.966 -66.105 1.00 66.81 165 LEU A N 1
ATOM 1275 C CA . LEU A 1 165 ? 46.734 16.239 -67.390 1.00 66.81 165 LEU A CA 1
ATOM 1276 C C . LEU A 1 165 ? 45.946 16.921 -68.526 1.00 66.81 165 LEU A C 1
ATOM 1278 O O . LEU A 1 165 ? 46.081 16.521 -69.678 1.00 66.81 165 LEU A O 1
ATOM 1282 N N . SER A 1 166 ? 45.103 17.907 -68.208 1.00 60.84 166 SER A N 1
ATOM 1283 C CA . SER A 1 166 ? 44.228 18.601 -69.171 1.00 60.84 166 SER A CA 1
ATOM 1284 C C . SER A 1 166 ? 44.849 19.890 -69.752 1.00 60.84 166 SER A C 1
ATOM 1286 O O . SER A 1 166 ? 44.136 20.729 -70.303 1.00 60.84 166 SER A O 1
ATOM 1288 N N . LYS A 1 167 ? 46.167 20.076 -69.597 1.00 51.56 167 LYS A N 1
ATOM 1289 C CA . LYS A 1 167 ? 46.976 21.172 -70.158 1.00 51.56 167 LYS A CA 1
ATOM 1290 C C . LYS A 1 167 ? 48.041 20.613 -71.087 1.00 51.56 167 LYS A C 1
ATOM 1292 O O . LYS A 1 167 ? 48.312 21.294 -72.098 1.00 51.56 167 LYS A O 1
#